Protein AF-A0A9P4JTK0-F1 (afdb_monomer_lite)

InterPro domains:
  IPR039993 NADH dehydrogenase [ubiquinone] 1 beta subcomplex subunit 10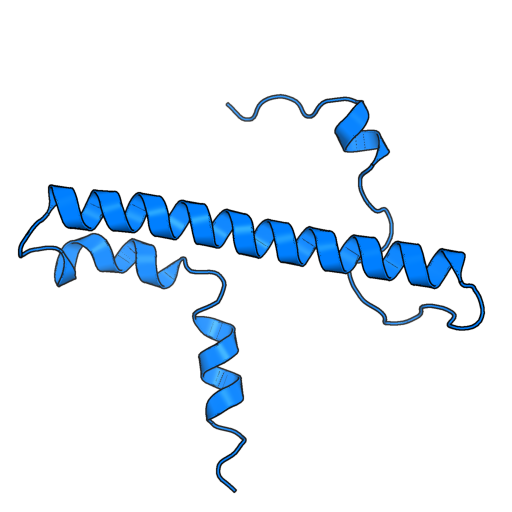 [PTHR13094] (9-74)

pLDDT: mean 75.49, std 15.36, range [37.28, 90.44]

Secondary structure (DSSP, 8-state):
-PPPPPHHHHHTS--S-SS-TT--SS-HHHHHHHHHHHHHHHHHHHHHHHHHHHHHHHHHHHHGGGHHHHSHHHHHT-TTTTTHHHHSSSS--

Organism: NCBI:txid1513339

Structure (mmCIF, N/CA/C/O backbone):
data_AF-A0A9P4JTK0-F1
#
_entry.id   AF-A0A9P4JTK0-F1
#
loop_
_atom_site.group_PDB
_atom_site.id
_atom_site.type_symbol
_atom_site.label_atom_id
_atom_site.label_alt_id
_atom_site.label_comp_id
_atom_site.label_asym_id
_atom_site.label_entity_id
_atom_site.label_seq_id
_atom_site.pdbx_PDB_ins_code
_atom_site.Cartn_x
_atom_site.Cartn_y
_atom_site.Cartn_z
_atom_site.occupancy
_atom_site.B_iso_or_equiv
_atom_site.auth_seq_id
_atom_site.auth_comp_id
_atom_site.auth_asym_id
_atom_site.auth_atom_id
_atom_site.pdbx_PDB_model_num
ATOM 1 N N . MET A 1 1 ? -18.480 1.436 -6.157 1.00 45.78 1 MET A N 1
ATOM 2 C CA . MET A 1 1 ? -18.039 0.911 -7.469 1.00 45.78 1 MET A CA 1
ATOM 3 C C . MET A 1 1 ? -16.555 1.193 -7.620 1.00 45.78 1 MET A C 1
ATOM 5 O O . MET A 1 1 ? -16.162 2.280 -7.204 1.00 45.78 1 MET A O 1
ATOM 9 N N . PRO A 1 2 ? -15.737 0.268 -8.153 1.00 68.31 2 PRO A N 1
ATOM 10 C CA . PRO A 1 2 ? -14.366 0.610 -8.503 1.00 68.31 2 PRO A CA 1
ATOM 11 C C . PRO A 1 2 ? -14.420 1.658 -9.618 1.00 68.31 2 PRO A C 1
ATOM 13 O O . PRO A 1 2 ? -15.106 1.476 -10.623 1.00 68.31 2 PRO A O 1
ATOM 16 N N . THR A 1 3 ? -13.770 2.796 -9.400 1.00 69.88 3 THR A N 1
ATOM 17 C CA . THR A 1 3 ? -13.595 3.818 -10.433 1.00 69.88 3 THR A CA 1
ATOM 18 C C . THR A 1 3 ? -12.816 3.216 -11.605 1.00 69.88 3 THR A C 1
ATOM 20 O O . THR A 1 3 ? -11.848 2.493 -11.348 1.00 69.88 3 THR A O 1
ATOM 23 N N . PRO A 1 4 ? -13.189 3.495 -12.867 1.00 76.88 4 PRO A N 1
ATOM 24 C CA . PRO A 1 4 ? -12.390 3.064 -14.006 1.00 76.88 4 PRO A CA 1
ATOM 25 C C . PRO A 1 4 ? -10.985 3.659 -13.876 1.00 76.88 4 PRO A C 1
ATOM 27 O O . PRO A 1 4 ? -10.822 4.841 -13.566 1.00 76.88 4 PRO A O 1
ATOM 30 N N . TYR A 1 5 ? -9.968 2.819 -14.045 1.00 76.12 5 TYR A N 1
ATOM 31 C CA . TYR A 1 5 ? -8.579 3.253 -13.977 1.00 76.12 5 TYR A CA 1
ATOM 32 C C . TYR A 1 5 ? -8.301 4.271 -15.092 1.00 76.12 5 TYR A C 1
ATOM 34 O O . TYR A 1 5 ? -8.714 4.070 -16.233 1.00 76.12 5 TYR A O 1
ATOM 42 N N . SER A 1 6 ? -7.603 5.362 -14.770 1.00 82.19 6 SER A N 1
ATOM 43 C CA . SER A 1 6 ? -7.233 6.372 -15.763 1.00 82.19 6 SER A CA 1
ATOM 44 C C . SER A 1 6 ? -6.279 5.789 -16.809 1.00 82.19 6 SER A C 1
ATOM 46 O O . SER A 1 6 ? -5.447 4.935 -16.499 1.00 82.19 6 SER A O 1
ATOM 48 N N . GLU A 1 7 ? -6.335 6.288 -18.043 1.00 78.38 7 GLU A N 1
ATOM 49 C CA . GLU A 1 7 ? -5.451 5.852 -19.140 1.00 78.38 7 GLU A CA 1
ATOM 50 C C . GLU A 1 7 ? -3.964 5.968 -18.763 1.00 78.38 7 GLU A C 1
ATOM 52 O O . GLU A 1 7 ? -3.152 5.091 -19.059 1.00 78.38 7 GLU A O 1
ATOM 57 N N . SER A 1 8 ? -3.626 7.007 -17.995 1.00 75.44 8 SER A N 1
ATOM 58 C CA . SER A 1 8 ? -2.290 7.236 -17.441 1.00 75.44 8 SER A CA 1
ATOM 59 C C . SER A 1 8 ? -1.825 6.156 -16.457 1.00 75.44 8 SER A C 1
ATOM 61 O O . SER A 1 8 ? -0.621 5.935 -16.323 1.00 75.44 8 SER A O 1
ATOM 63 N N . PHE A 1 9 ? -2.749 5.486 -15.765 1.00 74.44 9 PHE A N 1
ATOM 64 C CA . PHE A 1 9 ? -2.451 4.390 -14.845 1.00 74.44 9 PHE A CA 1
ATOM 65 C C . PHE A 1 9 ? -2.221 3.082 -15.606 1.00 74.44 9 PHE A C 1
ATOM 67 O O . PHE A 1 9 ? -1.262 2.369 -15.311 1.00 74.44 9 PHE A O 1
ATOM 74 N N . LEU A 1 10 ? -3.036 2.804 -16.633 1.00 77.12 10 LEU A N 1
ATOM 75 C CA . LEU A 1 10 ? -2.843 1.638 -17.502 1.00 77.12 10 LEU A CA 1
ATOM 76 C C . LEU A 1 10 ? -1.505 1.709 -18.239 1.00 77.12 10 LEU A C 1
ATOM 78 O O . LEU A 1 10 ? -0.773 0.723 -18.254 1.00 77.12 10 LEU A O 1
ATOM 82 N N . ALA A 1 11 ? -1.155 2.880 -18.779 1.00 80.25 11 ALA A N 1
ATOM 83 C CA . ALA A 1 11 ? 0.095 3.083 -19.510 1.00 80.25 11 ALA A CA 1
ATOM 84 C C . ALA A 1 11 ? 1.351 2.877 -18.644 1.00 80.25 11 ALA A C 1
ATOM 86 O O . ALA A 1 11 ? 2.417 2.561 -19.163 1.00 80.25 11 ALA A O 1
ATOM 87 N N . LYS A 1 12 ? 1.242 3.060 -17.322 1.00 80.00 12 LYS A N 1
ATOM 88 C CA . LYS A 1 12 ? 2.367 2.935 -16.385 1.00 80.00 12 LYS A CA 1
ATOM 89 C C . LYS A 1 12 ? 2.442 1.579 -15.696 1.00 80.00 12 LYS A C 1
ATOM 91 O O . LYS A 1 12 ? 3.380 1.364 -14.925 1.00 80.00 12 LYS A O 1
ATOM 96 N N . LYS A 1 13 ? 1.488 0.674 -15.925 1.00 79.19 13 LYS A N 1
ATOM 97 C CA . LYS A 1 13 ? 1.498 -0.648 -15.297 1.00 79.19 13 LYS A CA 1
ATOM 98 C C . LYS A 1 13 ? 2.758 -1.414 -15.738 1.00 79.19 13 LYS A C 1
ATOM 100 O O . LYS A 1 13 ? 3.032 -1.467 -16.933 1.00 79.19 13 LYS A O 1
ATOM 105 N N . PRO A 1 14 ? 3.541 -1.981 -14.803 1.00 77.75 14 PRO A N 1
ATOM 106 C CA . PRO A 1 14 ? 4.702 -2.772 -15.180 1.00 77.75 14 PRO A CA 1
ATOM 107 C C . PRO A 1 14 ? 4.233 -4.060 -15.875 1.00 77.75 14 PRO A C 1
ATOM 109 O O . PRO A 1 14 ? 3.344 -4.749 -15.377 1.00 77.75 14 PRO A O 1
ATOM 112 N N . THR A 1 15 ? 4.808 -4.352 -17.043 1.00 74.44 15 THR A N 1
ATOM 113 C CA . THR A 1 15 ? 4.524 -5.570 -17.829 1.00 74.44 15 THR A CA 1
ATOM 114 C C . THR A 1 15 ? 5.321 -6.776 -17.324 1.00 74.44 15 THR A C 1
ATOM 116 O O . THR A 1 15 ? 4.937 -7.918 -17.557 1.00 74.44 15 THR A O 1
ATOM 119 N N . VAL A 1 16 ? 6.428 -6.520 -16.625 1.00 79.44 16 VAL A N 1
ATOM 120 C CA . VAL A 1 16 ? 7.346 -7.533 -16.092 1.00 79.44 16 VAL A CA 1
ATOM 121 C C . VAL A 1 16 ? 6.835 -8.028 -14.730 1.00 79.44 16 VAL A C 1
ATOM 123 O O . VAL A 1 16 ? 6.351 -7.205 -13.943 1.00 79.44 16 VAL A O 1
ATOM 126 N N . PRO A 1 17 ? 6.916 -9.340 -14.428 1.00 78.06 17 PRO A N 1
ATOM 127 C CA . PRO A 1 17 ? 6.592 -9.851 -13.099 1.00 78.06 17 PRO A CA 1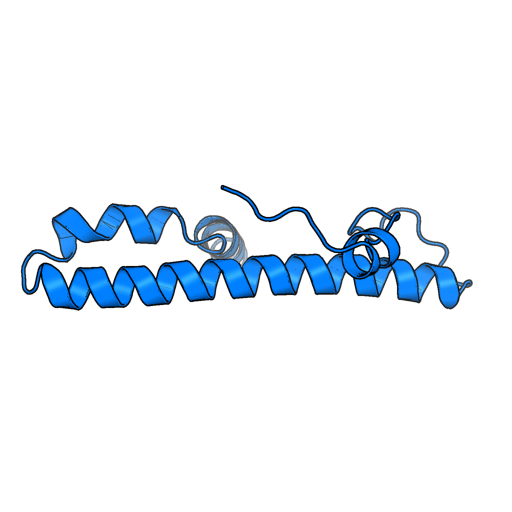
ATOM 128 C C . PRO A 1 17 ? 7.453 -9.182 -12.008 1.00 78.06 17 PRO A C 1
ATOM 130 O O . PRO A 1 17 ? 8.597 -8.810 -12.270 1.00 78.06 17 PRO A O 1
ATOM 133 N N . PRO A 1 18 ? 6.936 -9.026 -10.772 1.00 77.31 18 PRO A N 1
ATOM 134 C CA . PRO A 1 18 ? 7.654 -8.430 -9.643 1.00 77.31 18 PRO A CA 1
ATOM 135 C C . PRO A 1 18 ? 8.651 -9.429 -9.030 1.00 77.31 18 PRO A C 1
ATOM 137 O O . PRO A 1 18 ? 8.608 -9.734 -7.838 1.00 77.31 18 PRO A O 1
ATOM 140 N N . SER A 1 19 ? 9.530 -9.972 -9.861 1.00 79.50 19 SER A N 1
ATOM 141 C CA . SER A 1 19 ? 10.571 -10.922 -9.494 1.00 79.50 19 SER A CA 1
ATOM 142 C C . SER A 1 19 ? 11.847 -10.579 -10.241 1.00 79.50 19 SER A C 1
ATOM 144 O O . SER A 1 19 ? 11.824 -9.975 -11.310 1.00 79.50 19 SER A O 1
ATOM 146 N N . PHE A 1 20 ? 12.969 -10.989 -9.667 1.00 79.50 20 PHE A N 1
ATOM 147 C CA . PHE A 1 20 ? 14.273 -10.827 -10.297 1.00 79.50 20 PHE A CA 1
ATOM 148 C C . PHE A 1 20 ? 14.757 -12.095 -11.012 1.00 79.50 20 PHE A C 1
ATOM 150 O O . PHE A 1 20 ? 15.847 -12.142 -11.572 1.00 79.50 20 PHE A O 1
ATOM 157 N N . GLU A 1 21 ? 13.928 -13.136 -11.000 1.00 80.31 21 GLU A N 1
ATOM 158 C CA . GLU A 1 21 ? 14.188 -14.388 -11.696 1.00 80.31 21 GLU A CA 1
ATOM 159 C C . GLU A 1 21 ? 14.188 -14.161 -13.212 1.00 80.31 21 GLU A C 1
ATOM 161 O O . GLU A 1 21 ? 13.197 -13.698 -13.778 1.00 80.31 21 GLU A O 1
ATOM 166 N N . GLY A 1 22 ? 15.307 -14.489 -13.864 1.00 73.31 22 GLY A N 1
ATOM 167 C CA . GLY A 1 22 ? 15.450 -14.408 -15.32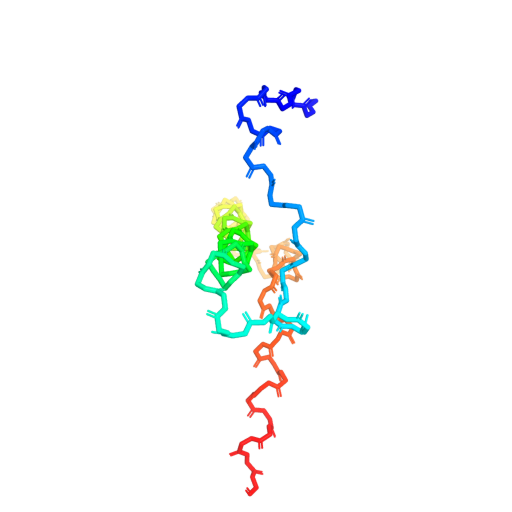0 1.00 73.31 22 GLY A CA 1
ATOM 168 C C . GLY A 1 22 ? 15.717 -13.007 -15.878 1.00 73.31 22 GLY A C 1
ATOM 169 O O . GLY A 1 22 ? 15.590 -12.817 -17.085 1.00 73.31 22 GLY A O 1
ATOM 170 N N . VAL A 1 23 ? 16.077 -12.032 -15.035 1.00 78.56 23 VAL A N 1
ATOM 171 C CA . VAL A 1 23 ? 16.506 -10.705 -15.500 1.00 78.56 23 VAL A CA 1
ATOM 172 C C . VAL A 1 23 ? 17.978 -10.757 -15.907 1.00 78.56 23 VAL A C 1
ATOM 174 O O . VAL A 1 23 ? 18.811 -11.281 -15.170 1.00 78.56 23 VAL A O 1
ATOM 177 N N . ASP A 1 24 ? 18.292 -10.212 -17.080 1.00 78.81 24 ASP A N 1
ATOM 178 C CA . ASP A 1 24 ? 19.671 -9.992 -17.510 1.00 78.81 24 ASP A CA 1
ATOM 179 C C . ASP A 1 24 ? 20.268 -8.817 -16.722 1.00 78.81 24 ASP A C 1
ATOM 181 O O . ASP A 1 24 ? 19.736 -7.704 -16.736 1.00 78.81 24 ASP A O 1
ATOM 185 N N . TYR A 1 25 ? 21.352 -9.082 -15.997 1.00 80.81 25 TYR A N 1
ATOM 186 C CA . TYR A 1 25 ? 22.000 -8.112 -15.119 1.00 80.81 25 TYR A CA 1
ATOM 187 C C . TYR A 1 25 ? 22.902 -7.131 -15.866 1.00 80.81 25 TYR A C 1
ATOM 189 O O . TYR A 1 25 ? 23.255 -6.091 -15.311 1.00 80.81 25 TYR A O 1
ATOM 197 N N . ASP A 1 26 ? 23.258 -7.436 -17.111 1.00 84.25 26 ASP A N 1
ATOM 198 C CA . ASP A 1 26 ? 24.088 -6.558 -17.928 1.00 84.25 26 ASP A CA 1
ATOM 199 C C . ASP A 1 26 ? 23.238 -5.482 -18.641 1.00 84.25 26 ASP A C 1
ATOM 201 O O . ASP A 1 26 ? 23.749 -4.415 -19.002 1.00 84.25 26 ASP A O 1
ATOM 205 N N . ASP A 1 27 ? 21.917 -5.688 -18.764 1.00 85.62 27 ASP A N 1
ATOM 206 C CA . ASP A 1 27 ? 20.971 -4.681 -19.260 1.00 85.62 27 ASP A CA 1
ATOM 207 C C . ASP A 1 27 ? 20.372 -3.831 -18.123 1.00 85.62 27 ASP A C 1
ATOM 209 O O . ASP A 1 27 ? 19.394 -4.179 -17.453 1.00 85.62 27 ASP A O 1
ATOM 213 N N . ASN A 1 28 ? 20.925 -2.628 -17.962 1.00 84.94 28 ASN A N 1
ATOM 214 C CA . ASN A 1 28 ? 20.468 -1.636 -16.988 1.00 84.94 28 ASN A CA 1
ATOM 215 C C . ASN A 1 28 ? 18.977 -1.273 -17.125 1.00 84.94 28 ASN A C 1
ATOM 217 O O . ASN A 1 28 ? 18.340 -0.931 -16.125 1.00 84.94 28 ASN A O 1
ATOM 221 N N . ASN A 1 29 ? 18.401 -1.335 -18.330 1.00 85.81 29 ASN A N 1
ATOM 222 C CA . ASN A 1 29 ? 16.994 -0.991 -18.535 1.00 85.81 29 ASN A CA 1
ATOM 223 C C . ASN A 1 29 ? 16.069 -2.099 -18.020 1.00 85.81 29 ASN A C 1
ATOM 225 O O . ASN A 1 29 ? 15.095 -1.811 -17.317 1.00 85.81 29 ASN A O 1
ATOM 229 N N . ALA A 1 30 ? 16.396 -3.360 -18.318 1.00 80.81 30 ALA A N 1
ATOM 230 C CA . ALA A 1 30 ? 15.665 -4.524 -17.822 1.00 80.81 30 ALA A CA 1
ATOM 231 C C . ALA A 1 30 ? 15.727 -4.618 -16.289 1.00 80.81 30 ALA A C 1
ATOM 233 O O . ALA A 1 30 ? 14.696 -4.793 -15.631 1.00 80.81 30 ALA A O 1
ATOM 234 N N . LEU A 1 31 ? 16.911 -4.385 -15.711 1.00 84.88 31 LEU A N 1
ATOM 235 C CA . LEU A 1 31 ? 17.111 -4.298 -14.264 1.00 84.88 31 LEU A CA 1
ATOM 236 C C . LEU A 1 31 ? 16.205 -3.249 -13.607 1.00 84.88 31 LEU A C 1
ATOM 238 O O . LEU A 1 31 ? 15.557 -3.516 -12.589 1.00 84.88 31 LEU A O 1
ATOM 242 N N . LYS A 1 32 ? 16.141 -2.044 -14.184 1.00 85.81 32 LYS A N 1
ATOM 243 C CA . LYS A 1 32 ? 15.328 -0.948 -13.641 1.00 85.81 32 LYS A CA 1
ATOM 244 C C . LYS A 1 32 ? 13.835 -1.227 -13.737 1.00 85.81 32 LYS A C 1
ATOM 246 O O . LYS A 1 32 ? 13.112 -0.956 -12.780 1.00 85.81 32 LYS A O 1
ATOM 251 N N . ALA A 1 33 ? 13.382 -1.833 -14.830 1.00 84.31 33 ALA A N 1
ATOM 252 C CA . ALA A 1 33 ? 11.987 -2.229 -14.982 1.00 84.31 33 ALA A CA 1
ATOM 253 C C . ALA A 1 33 ? 11.555 -3.265 -13.924 1.00 84.31 33 ALA A C 1
ATOM 255 O O . ALA A 1 33 ? 10.478 -3.127 -13.336 1.00 84.31 33 ALA A O 1
ATOM 256 N N . ALA A 1 34 ? 12.400 -4.261 -13.635 1.00 85.25 34 ALA A N 1
ATOM 257 C CA . ALA A 1 34 ? 12.136 -5.256 -12.593 1.00 85.25 34 ALA A CA 1
ATOM 258 C C . ALA A 1 34 ? 12.121 -4.631 -11.184 1.00 85.25 34 ALA A C 1
ATOM 260 O O . ALA A 1 34 ? 11.220 -4.900 -10.386 1.00 85.25 34 ALA A O 1
ATOM 261 N N . GLN A 1 35 ? 13.068 -3.731 -10.893 1.00 87.12 35 GLN A N 1
ATOM 262 C CA . GLN A 1 35 ? 13.110 -2.981 -9.634 1.00 87.12 35 GLN A CA 1
ATOM 263 C C . GLN A 1 35 ? 11.833 -2.150 -9.420 1.00 87.12 35 GLN A C 1
ATOM 265 O O . GLN A 1 35 ? 11.233 -2.208 -8.345 1.00 87.12 35 GLN A O 1
ATOM 270 N N . ASP A 1 36 ? 11.382 -1.423 -10.441 1.00 88.50 36 ASP A N 1
ATOM 271 C CA . ASP A 1 36 ? 10.167 -0.610 -10.366 1.00 88.50 36 ASP A CA 1
ATOM 272 C C . ASP A 1 36 ? 8.907 -1.458 -10.146 1.00 88.50 36 ASP A C 1
ATOM 274 O O . ASP A 1 36 ? 8.006 -1.047 -9.407 1.00 88.50 36 ASP A O 1
ATOM 278 N N . ALA A 1 37 ? 8.833 -2.649 -10.750 1.00 87.12 37 ALA A N 1
ATOM 279 C CA . ALA A 1 37 ? 7.732 -3.583 -10.532 1.00 87.12 37 ALA A CA 1
ATOM 280 C C . ALA A 1 37 ? 7.673 -4.056 -9.069 1.00 87.12 37 ALA A C 1
ATOM 282 O O . ALA A 1 37 ? 6.615 -3.992 -8.439 1.00 87.12 37 ALA A O 1
ATOM 283 N N . ILE A 1 38 ? 8.817 -4.446 -8.498 1.00 88.62 38 ILE A N 1
ATOM 284 C CA . ILE A 1 38 ? 8.923 -4.893 -7.101 1.00 88.62 38 ILE A CA 1
ATOM 285 C C . ILE A 1 38 ? 8.551 -3.768 -6.132 1.00 88.62 38 ILE A C 1
ATOM 287 O O . ILE A 1 38 ? 7.747 -3.966 -5.218 1.00 88.62 38 ILE A O 1
ATOM 291 N N . ILE A 1 39 ? 9.114 -2.574 -6.332 1.00 89.19 39 ILE A N 1
ATOM 292 C CA . ILE A 1 39 ? 8.880 -1.427 -5.451 1.00 89.19 39 ILE A CA 1
ATOM 293 C C . ILE A 1 39 ? 7.392 -1.064 -5.438 1.00 89.19 39 ILE A C 1
ATOM 295 O O . ILE A 1 39 ? 6.827 -0.832 -4.369 1.00 89.19 39 ILE A 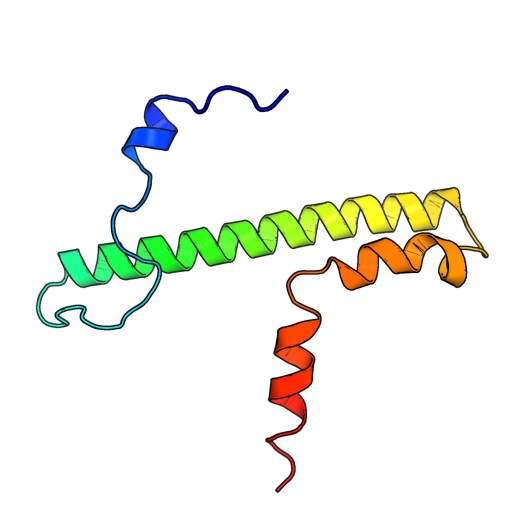O 1
ATOM 299 N N . ARG A 1 40 ? 6.715 -1.066 -6.592 1.00 88.38 40 ARG A N 1
ATOM 300 C CA . ARG A 1 40 ? 5.272 -0.776 -6.659 1.00 88.38 40 ARG A CA 1
ATOM 301 C C . ARG A 1 40 ? 4.440 -1.767 -5.851 1.00 88.38 40 ARG A C 1
ATOM 303 O O . ARG A 1 40 ? 3.574 -1.332 -5.097 1.00 88.38 40 ARG A O 1
ATOM 310 N N . GLU A 1 41 ? 4.731 -3.061 -5.938 1.00 87.12 41 GLU A N 1
ATOM 311 C CA . GLU A 1 41 ? 4.036 -4.081 -5.140 1.00 87.12 41 GLU A CA 1
ATOM 312 C C . GLU A 1 41 ? 4.277 -3.907 -3.635 1.00 87.12 41 GLU A C 1
ATOM 314 O O . GLU A 1 41 ? 3.364 -4.058 -2.818 1.00 87.12 41 GLU A O 1
ATOM 319 N N . GLN A 1 42 ? 5.492 -3.522 -3.241 1.00 87.62 42 GLN A N 1
ATOM 320 C CA . GLN A 1 42 ? 5.792 -3.189 -1.847 1.00 87.62 42 GLN A CA 1
ATOM 321 C C . GLN A 1 42 ? 4.983 -1.972 -1.376 1.00 87.62 42 GLN A C 1
ATOM 323 O O . GLN A 1 42 ? 4.376 -2.019 -0.304 1.00 87.62 42 GLN A O 1
ATOM 328 N N . TRP A 1 43 ? 4.895 -0.912 -2.185 1.00 90.44 43 TRP A N 1
ATOM 329 C CA . TRP A 1 43 ? 4.070 0.258 -1.870 1.00 90.44 43 TRP A CA 1
ATOM 330 C C . TRP A 1 43 ? 2.587 -0.087 -1.747 1.00 90.44 43 TRP A C 1
ATOM 332 O O . TRP A 1 43 ? 1.940 0.393 -0.816 1.00 90.44 43 TRP A O 1
ATOM 342 N N . VAL A 1 44 ? 2.051 -0.949 -2.616 1.00 88.56 44 VAL A N 1
ATOM 343 C CA . VAL A 1 44 ? 0.663 -1.432 -2.511 1.00 88.56 44 VAL A CA 1
ATOM 344 C C . VAL A 1 44 ? 0.444 -2.124 -1.166 1.00 88.56 44 VAL A C 1
ATOM 346 O O . VAL A 1 44 ? -0.482 -1.762 -0.440 1.00 88.56 44 VAL A O 1
ATOM 349 N N . LYS A 1 45 ? 1.336 -3.039 -0.765 1.00 85.50 45 LYS A N 1
ATOM 350 C CA . LYS A 1 45 ? 1.259 -3.717 0.543 1.00 85.50 45 LYS A CA 1
ATOM 351 C C . LYS A 1 45 ? 1.312 -2.729 1.713 1.00 85.50 45 LYS A C 1
ATOM 353 O O . LYS A 1 45 ? 0.543 -2.863 2.667 1.00 85.50 45 LYS A O 1
ATOM 358 N N . VAL A 1 46 ? 2.176 -1.714 1.640 1.00 88.25 46 VAL A N 1
ATOM 359 C CA . VAL A 1 46 ? 2.284 -0.664 2.669 1.00 88.25 46 VAL A CA 1
ATOM 360 C C . VAL A 1 46 ? 1.011 0.185 2.739 1.00 88.25 46 VAL A C 1
ATOM 362 O O . VAL A 1 46 ? 0.534 0.472 3.841 1.00 88.25 46 VAL A O 1
ATOM 365 N N . MET A 1 47 ? 0.429 0.553 1.595 1.00 89.75 47 MET A N 1
ATOM 366 C CA . MET A 1 47 ? -0.822 1.314 1.538 1.00 89.75 47 MET A CA 1
ATOM 367 C C . MET A 1 47 ? -2.007 0.503 2.065 1.00 89.75 47 MET A C 1
ATOM 369 O O . MET A 1 47 ? -2.791 1.019 2.861 1.00 89.75 47 MET A O 1
ATOM 373 N N . MET A 1 48 ? -2.095 -0.784 1.725 1.00 87.00 48 MET A N 1
ATOM 374 C CA . MET A 1 48 ? -3.105 -1.683 2.289 1.00 87.00 48 MET A CA 1
ATOM 375 C C . MET A 1 48 ? -2.964 -1.798 3.810 1.00 87.00 48 MET A C 1
ATOM 377 O O . MET A 1 48 ? -3.943 -1.643 4.537 1.00 87.00 48 MET A O 1
ATOM 381 N N . ALA A 1 49 ? -1.741 -1.975 4.319 1.00 87.81 49 ALA A N 1
ATOM 382 C CA . ALA A 1 49 ? -1.495 -2.019 5.759 1.00 87.81 49 ALA A CA 1
ATOM 383 C C . ALA A 1 49 ? -1.855 -0.697 6.459 1.00 87.81 49 ALA A C 1
ATOM 385 O O . ALA A 1 49 ? -2.321 -0.706 7.599 1.00 87.81 49 ALA A O 1
ATOM 386 N N . ARG A 1 50 ? -1.654 0.449 5.795 1.00 89.31 50 ARG A N 1
ATOM 387 C CA . ARG A 1 50 ? -2.072 1.755 6.317 1.00 89.31 50 ARG A CA 1
ATOM 388 C C . ARG A 1 50 ? -3.595 1.837 6.459 1.00 89.31 50 ARG A C 1
ATOM 390 O O . ARG A 1 50 ? -4.052 2.225 7.529 1.00 89.31 50 ARG A O 1
ATOM 397 N N . LEU A 1 51 ? -4.354 1.424 5.445 1.00 90.38 51 LEU A N 1
ATOM 398 C CA . LEU A 1 51 ? -5.822 1.415 5.496 1.00 90.38 51 LEU A CA 1
ATOM 399 C C . LEU A 1 51 ? -6.349 0.522 6.626 1.00 90.38 51 LEU A C 1
ATOM 401 O O . LEU A 1 51 ? -7.194 0.950 7.410 1.00 90.38 51 LEU A O 1
ATOM 405 N N . VAL A 1 52 ? -5.796 -0.686 6.766 1.00 88.31 52 VAL A N 1
ATOM 406 C CA . VAL A 1 52 ? -6.172 -1.605 7.852 1.00 88.31 52 VAL A CA 1
ATOM 407 C C . VAL A 1 52 ? -5.868 -0.993 9.223 1.00 88.31 52 VAL A C 1
ATOM 409 O O . VAL A 1 52 ? -6.686 -1.093 10.135 1.00 88.31 52 VAL A O 1
ATOM 412 N N . ARG A 1 53 ? -4.729 -0.303 9.384 1.00 87.19 53 ARG A N 1
ATOM 413 C CA . ARG A 1 53 ? -4.405 0.414 10.631 1.00 87.19 53 ARG A CA 1
ATOM 414 C C . ARG A 1 53 ? -5.392 1.540 10.939 1.00 87.19 53 ARG A C 1
ATOM 416 O O . ARG A 1 53 ? -5.788 1.681 12.095 1.00 87.19 53 ARG A O 1
ATOM 423 N N . GLU A 1 54 ? -5.793 2.323 9.941 1.00 89.69 54 GLU A N 1
ATOM 424 C CA . GLU A 1 54 ? -6.775 3.402 10.113 1.00 89.69 54 GLU A CA 1
ATOM 425 C C . GLU A 1 54 ? -8.150 2.848 10.528 1.00 89.69 54 GLU A C 1
ATOM 427 O O . GLU A 1 54 ? -8.745 3.330 11.494 1.00 89.69 54 GLU A O 1
ATOM 432 N N . GLU A 1 55 ? -8.627 1.782 9.879 1.00 88.38 55 GLU A N 1
ATOM 433 C CA . GLU A 1 55 ? -9.871 1.099 10.266 1.00 88.38 55 GLU A CA 1
ATOM 434 C C . GLU A 1 55 ? -9.784 0.448 11.653 1.00 88.38 55 GLU A C 1
ATOM 436 O O . GLU A 1 55 ? -10.735 0.508 12.439 1.00 88.38 55 GLU A O 1
ATOM 441 N N . MET A 1 56 ? -8.627 -0.111 12.015 1.00 86.44 56 MET A N 1
ATOM 442 C CA . MET A 1 56 ? -8.402 -0.663 13.350 1.00 86.44 56 MET A CA 1
ATOM 443 C C . MET A 1 56 ? -8.462 0.428 14.428 1.00 86.44 56 MET A C 1
ATOM 445 O O . MET A 1 56 ? -9.091 0.220 15.466 1.00 86.44 56 MET A O 1
ATOM 449 N N . GLY A 1 57 ? -7.900 1.613 14.164 1.00 88.06 57 GLY A N 1
ATOM 450 C CA . GLY A 1 57 ? -8.026 2.780 15.043 1.00 88.06 57 GLY A CA 1
ATOM 451 C C . GLY A 1 57 ? -9.485 3.204 15.252 1.00 88.06 57 GLY A C 1
ATOM 452 O O . GLY A 1 57 ? -9.905 3.450 16.383 1.00 88.06 57 GLY A O 1
ATOM 453 N N . LYS A 1 58 ? -10.301 3.193 14.188 1.00 88.94 58 LYS A N 1
ATOM 454 C CA . LYS A 1 58 ? -11.752 3.446 14.289 1.00 88.94 58 LYS A CA 1
ATOM 455 C C . LYS A 1 58 ? -12.481 2.359 15.079 1.00 88.94 58 LYS A C 1
ATOM 457 O O . LYS A 1 58 ? -13.449 2.655 15.775 1.00 88.94 58 LYS A O 1
ATOM 462 N N . CYS A 1 59 ? -12.064 1.099 14.966 1.00 87.75 59 CYS A N 1
ATOM 463 C CA . CYS A 1 59 ? -12.640 0.008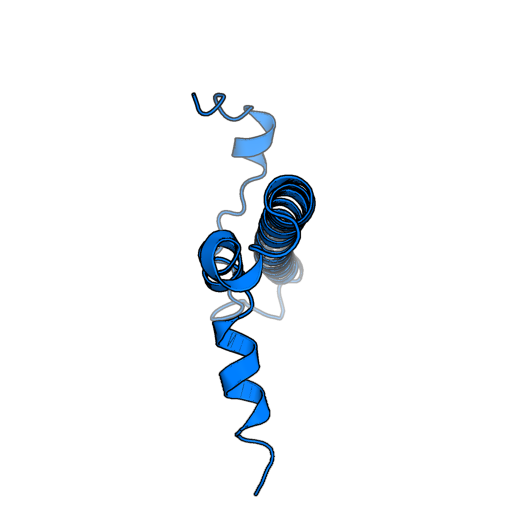 15.751 1.00 87.75 59 CYS A CA 1
ATOM 464 C C . CYS A 1 59 ? -12.338 0.175 17.247 1.00 87.75 59 CYS A C 1
ATOM 466 O O . CYS A 1 59 ? -13.250 0.082 18.065 1.00 87.75 59 CYS A O 1
ATOM 468 N N . TYR A 1 60 ? -11.095 0.526 17.595 1.00 86.81 60 TYR A N 1
ATOM 469 C CA . TYR A 1 60 ? -10.701 0.843 18.972 1.00 86.81 60 TYR A CA 1
ATOM 470 C C . TYR A 1 60 ? -11.495 2.005 19.558 1.00 86.81 60 TYR A C 1
ATOM 472 O O . TYR A 1 60 ? -11.946 1.919 20.697 1.00 86.81 60 TYR A O 1
ATOM 480 N N . HIS A 1 61 ? -11.728 3.056 18.770 1.00 87.44 61 HIS A N 1
ATOM 481 C CA . HIS A 1 61 ? -12.519 4.190 19.233 1.00 87.44 61 HIS A CA 1
ATOM 482 C C . HIS A 1 61 ? -14.006 3.845 19.433 1.00 87.44 61 HIS A C 1
ATOM 484 O O . HIS A 1 61 ? -14.621 4.341 20.370 1.00 87.44 61 HIS A O 1
ATOM 490 N N . ARG A 1 62 ? -14.588 2.984 18.585 1.00 87.44 62 ARG A N 1
ATOM 491 C CA . ARG A 1 62 ? -16.013 2.607 18.663 1.00 87.44 62 ARG A CA 1
ATOM 492 C C . ARG A 1 62 ? -16.328 1.593 19.762 1.00 87.44 62 ARG A C 1
ATOM 494 O O . ARG A 1 62 ? -17.348 1.730 20.425 1.00 87.44 62 ARG A O 1
ATOM 501 N N . GLU A 1 63 ? -15.498 0.566 19.925 1.00 85.00 63 GLU A N 1
ATOM 502 C CA . GLU A 1 63 ? -15.801 -0.571 20.811 1.00 85.00 63 GLU A CA 1
ATOM 503 C C . GLU A 1 63 ? -15.252 -0.397 22.237 1.00 85.00 63 GLU A C 1
ATOM 505 O O . GLU A 1 63 ? -15.667 -1.118 23.148 1.00 85.00 63 GLU A O 1
ATOM 510 N N . GLY A 1 64 ? -14.335 0.555 22.457 1.00 83.56 64 GLY A N 1
ATOM 511 C CA . GLY A 1 64 ? -13.758 0.826 23.774 1.00 83.56 64 GLY A CA 1
ATOM 512 C C . GLY A 1 64 ? -13.140 -0.432 24.386 1.00 83.56 64 GLY A C 1
ATOM 513 O O . GLY A 1 64 ? -12.342 -1.111 23.747 1.00 83.56 64 GLY A O 1
ATOM 514 N N . VAL A 1 65 ? -13.546 -0.789 25.606 1.00 81.94 65 VAL A N 1
ATOM 515 C CA . VAL A 1 65 ? -13.080 -1.996 26.319 1.00 81.94 65 VAL A CA 1
ATOM 516 C C . VAL A 1 65 ? -13.355 -3.321 25.585 1.00 81.94 65 VAL A C 1
ATOM 518 O O . VAL A 1 65 ? -12.659 -4.299 25.840 1.00 81.94 65 VAL A O 1
ATOM 521 N N . ASN A 1 66 ? -14.284 -3.365 24.619 1.00 83.06 66 ASN A N 1
ATOM 522 C CA . ASN A 1 66 ? -14.607 -4.577 23.846 1.00 83.06 66 ASN A CA 1
ATOM 523 C C . ASN A 1 66 ? -13.724 -4.779 22.601 1.00 83.06 66 ASN A C 1
ATOM 525 O O . ASN A 1 66 ? -13.998 -5.635 21.751 1.00 83.06 66 ASN A O 1
ATOM 529 N N . HIS A 1 67 ? -12.647 -4.004 22.459 1.00 77.56 67 HIS A N 1
ATOM 530 C CA . HIS A 1 67 ? -11.803 -4.053 21.269 1.00 77.56 67 HIS A CA 1
ATOM 531 C C . HIS A 1 67 ? -11.076 -5.393 21.046 1.00 77.56 67 HIS A C 1
ATOM 533 O O . HIS A 1 67 ? -10.571 -5.648 19.949 1.00 77.56 67 HIS A O 1
ATOM 539 N N . LEU A 1 68 ? -10.960 -6.240 22.071 1.00 75.75 68 LEU A N 1
ATOM 540 C CA . LEU A 1 68 ? -10.275 -7.532 21.980 1.00 75.75 68 LEU A CA 1
ATOM 541 C C . LEU A 1 68 ? -11.096 -8.564 21.194 1.00 75.75 68 LEU A C 1
ATOM 543 O O . LEU A 1 68 ? -10.546 -9.240 20.330 1.00 75.75 68 LEU A O 1
ATOM 547 N N . GLU A 1 69 ? -12.407 -8.624 21.422 1.00 78.00 69 GLU A N 1
ATOM 548 C CA . GLU A 1 69 ? -13.294 -9.609 20.789 1.00 78.00 69 GLU A CA 1
ATOM 549 C C . GLU A 1 69 ? -13.753 -9.165 19.396 1.00 78.00 69 GLU A C 1
ATOM 551 O O . GLU A 1 69 ? -13.859 -9.970 18.469 1.00 78.00 69 GLU A O 1
ATOM 556 N N . LYS A 1 70 ? -13.995 -7.861 19.218 1.00 76.69 70 LYS A N 1
ATOM 557 C CA . LYS A 1 70 ? -14.605 -7.337 17.989 1.00 76.69 70 LYS A CA 1
ATOM 558 C C . LYS A 1 70 ? -13.606 -6.824 16.955 1.00 76.69 70 LYS A C 1
ATOM 560 O O . LYS A 1 70 ? -13.849 -6.981 15.759 1.00 76.69 70 LYS A O 1
ATOM 565 N N . CYS A 1 71 ? -12.461 -6.278 17.375 1.00 82.06 71 CYS A N 1
ATOM 566 C CA . CYS A 1 71 ? -11.456 -5.732 16.448 1.00 82.06 71 CYS A CA 1
ATOM 567 C C . CYS A 1 71 ? -10.395 -6.754 16.003 1.00 82.06 71 CYS A C 1
ATOM 569 O O . CYS A 1 71 ? -9.501 -6.408 15.231 1.00 82.06 71 CYS A O 1
ATOM 571 N N . GLY A 1 72 ? -10.465 -8.013 16.459 1.00 75.81 72 GLY A N 1
ATOM 572 C CA . GLY A 1 72 ? -9.518 -9.073 16.079 1.00 75.81 72 GLY A CA 1
ATOM 573 C C . GLY A 1 72 ? -9.531 -9.413 14.584 1.00 75.81 72 GLY A C 1
ATOM 574 O O . GLY A 1 72 ? -8.485 -9.726 14.019 1.00 75.81 72 GLY A O 1
ATOM 575 N N . LYS A 1 73 ? -10.684 -9.258 13.918 1.00 78.31 73 LYS A N 1
ATOM 576 C CA . LYS A 1 73 ? -10.850 -9.537 12.479 1.00 78.31 73 LYS A CA 1
ATOM 577 C C . LYS A 1 73 ? -9.890 -8.716 11.610 1.00 78.31 73 LYS A C 1
ATOM 579 O O . LYS A 1 73 ? -9.242 -9.265 10.730 1.00 78.31 73 LYS A O 1
ATOM 584 N N . LEU A 1 74 ? -9.704 -7.438 11.944 1.00 73.44 74 LEU A N 1
ATOM 585 C CA . LEU A 1 74 ? -8.813 -6.530 11.213 1.00 73.44 74 LEU A CA 1
ATOM 586 C C . LEU A 1 74 ? -7.321 -6.855 11.414 1.00 73.44 74 LEU A C 1
ATOM 588 O O . LEU A 1 74 ? -6.498 -6.491 10.581 1.00 73.44 74 LEU A O 1
ATOM 592 N N . ARG A 1 75 ? -6.941 -7.561 12.492 1.00 68.94 75 ARG A N 1
ATOM 593 C CA . ARG A 1 75 ? -5.536 -7.950 12.728 1.00 68.94 75 ARG A CA 1
ATOM 594 C C . ARG A 1 75 ? -5.090 -9.104 11.833 1.00 68.94 75 ARG A C 1
ATOM 596 O O . ARG A 1 75 ? -3.931 -9.131 11.431 1.00 68.94 75 ARG A O 1
ATOM 603 N N . GLY A 1 76 ? -5.996 -10.030 11.511 1.00 68.38 76 GLY A N 1
ATOM 604 C CA . GLY A 1 76 ? -5.715 -11.161 10.617 1.00 68.38 76 GLY A CA 1
ATOM 605 C C . GLY A 1 76 ? -5.579 -10.765 9.143 1.00 68.38 76 GLY A C 1
ATOM 606 O O . GLY A 1 76 ? -4.979 -11.501 8.366 1.00 68.38 76 GLY A O 1
ATOM 607 N N . GLU A 1 77 ? -6.091 -9.592 8.771 1.00 68.69 77 GLU A N 1
ATOM 608 C CA . GLU A 1 77 ? -6.010 -9.037 7.414 1.00 68.69 77 GLU A CA 1
ATOM 609 C C . GLU A 1 77 ? -4.722 -8.244 7.164 1.00 68.69 77 GLU A C 1
ATOM 611 O O . GLU A 1 77 ? -4.469 -7.810 6.039 1.00 68.69 77 GLU A O 1
ATOM 616 N N . LEU A 1 78 ? -3.877 -8.050 8.186 1.00 62.06 78 LEU A N 1
ATOM 617 C CA . LEU A 1 78 ? -2.601 -7.376 7.990 1.00 62.06 78 LEU A CA 1
ATOM 618 C C . LEU A 1 78 ? -1.718 -8.226 7.064 1.00 62.06 78 LEU A C 1
ATOM 620 O O . LEU A 1 78 ? -1.324 -9.331 7.457 1.00 62.06 78 LEU A O 1
ATOM 624 N N . PRO A 1 79 ? -1.318 -7.700 5.890 1.00 58.66 79 PRO A N 1
ATOM 625 C CA . PRO A 1 79 ? -0.561 -8.447 4.880 1.00 58.66 79 PRO A CA 1
ATOM 626 C C . PRO A 1 79 ? 0.846 -8.858 5.349 1.00 58.66 79 PRO A C 1
ATOM 628 O O . PRO A 1 79 ? 1.550 -9.574 4.647 1.00 58.66 79 PRO A O 1
ATOM 631 N N . PHE A 1 80 ? 1.254 -8.415 6.541 1.00 53.72 80 PHE A N 1
ATOM 632 C CA . PHE A 1 80 ? 2.548 -8.682 7.164 1.00 53.72 80 PHE A CA 1
ATOM 633 C C . PHE A 1 80 ? 2.508 -9.723 8.294 1.00 53.72 80 PHE A C 1
ATOM 635 O O . PHE A 1 80 ? 3.556 -10.163 8.759 1.00 53.72 80 PHE A O 1
ATOM 642 N N . SER A 1 81 ? 1.316 -10.128 8.741 1.00 48.81 81 SER A N 1
ATOM 643 C CA . SER A 1 81 ? 1.149 -10.996 9.917 1.00 48.81 81 SER A CA 1
ATOM 644 C C . SER A 1 81 ? 1.680 -12.426 9.717 1.00 48.81 81 SER A C 1
ATOM 646 O O . SER A 1 81 ? 2.073 -13.072 10.689 1.00 48.81 81 SER A O 1
ATOM 648 N N . ARG A 1 82 ? 1.750 -12.912 8.468 1.00 49.88 82 ARG A N 1
ATOM 649 C CA . ARG A 1 82 ? 2.226 -14.273 8.148 1.00 49.88 82 ARG A CA 1
ATOM 650 C C . ARG A 1 82 ? 3.699 -14.394 7.762 1.00 49.88 82 ARG A C 1
ATOM 652 O O . ARG A 1 82 ? 4.232 -15.480 7.910 1.00 49.88 82 ARG A O 1
ATOM 659 N N . GLN A 1 83 ? 4.358 -13.337 7.280 1.00 45.66 83 GLN A N 1
ATOM 660 C CA . GLN A 1 83 ? 5.758 -13.459 6.839 1.00 45.66 83 GLN A CA 1
ATOM 661 C C . GLN A 1 83 ? 6.736 -13.329 8.018 1.00 45.66 83 GLN A C 1
ATOM 663 O O . GLN A 1 83 ? 7.629 -14.150 8.177 1.00 45.66 83 GLN A O 1
ATOM 668 N N . PHE A 1 84 ? 6.507 -12.372 8.924 1.00 38.44 84 PHE A N 1
ATOM 669 C CA . PHE A 1 84 ? 7.388 -12.160 10.084 1.00 38.44 84 PHE A CA 1
ATOM 670 C C . PHE A 1 84 ? 7.295 -13.250 11.162 1.00 38.44 84 PHE A C 1
ATOM 672 O O . PHE A 1 84 ? 8.180 -13.345 12.008 1.00 38.44 84 PHE A O 1
ATOM 679 N N . SER A 1 85 ? 6.238 -14.068 11.158 1.00 38.31 85 SER A N 1
ATOM 680 C CA . SER A 1 85 ? 6.138 -15.216 12.066 1.00 38.31 85 SER A CA 1
ATOM 681 C C . SER A 1 85 ? 7.019 -16.392 11.634 1.00 38.31 85 SER A C 1
ATOM 683 O O . SER A 1 85 ? 7.350 -17.215 12.480 1.00 38.31 85 SER A O 1
ATOM 685 N N . CYS A 1 86 ? 7.443 -16.460 10.366 1.00 42.84 86 CYS A N 1
ATOM 686 C CA . CYS A 1 86 ? 8.310 -17.534 9.874 1.00 42.84 86 CYS A CA 1
ATOM 687 C C . CYS A 1 86 ? 9.802 -17.169 9.881 1.00 42.84 86 CYS A C 1
ATOM 689 O O . CYS A 1 86 ? 10.614 -18.063 10.088 1.00 42.84 86 CYS A O 1
ATOM 691 N N . ASP A 1 87 ? 10.168 -15.890 9.748 1.00 38.31 87 ASP A N 1
ATOM 692 C CA . ASP A 1 87 ? 11.583 -15.471 9.726 1.00 38.31 87 ASP A CA 1
ATOM 693 C C . ASP A 1 87 ? 12.222 -15.318 11.127 1.00 38.31 87 ASP A C 1
ATOM 695 O O . ASP A 1 87 ? 13.439 -15.261 11.242 1.00 38.31 87 ASP A O 1
ATOM 699 N N . CYS A 1 88 ? 11.445 -15.305 12.221 1.00 39.31 88 CYS A N 1
ATOM 700 C CA . CYS A 1 88 ? 11.997 -15.189 13.587 1.00 39.31 88 CYS A CA 1
ATOM 701 C C . CYS A 1 88 ? 12.225 -16.548 14.288 1.00 39.31 88 CYS A C 1
ATOM 703 O O . CYS A 1 88 ? 12.846 -16.604 15.347 1.00 39.31 88 CYS A O 1
ATOM 705 N N . SER A 1 89 ? 11.729 -17.656 13.721 1.00 38.62 89 SER A N 1
ATOM 706 C CA . SER A 1 89 ? 11.9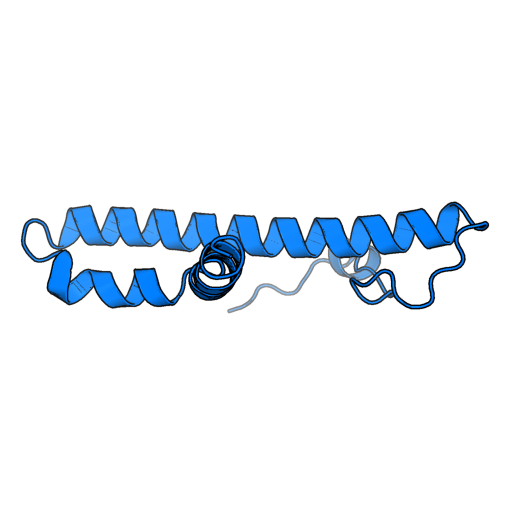23 -19.004 14.290 1.00 38.62 89 SER A CA 1
ATOM 707 C C . SER A 1 89 ? 13.121 -19.760 13.711 1.00 38.62 89 SER A C 1
ATOM 709 O O . SER A 1 89 ? 13.504 -20.777 14.279 1.00 38.62 89 SER A O 1
ATOM 711 N N . SER A 1 90 ? 13.733 -19.286 12.621 1.00 47.25 90 SER A N 1
ATOM 712 C CA . SER A 1 90 ? 14.893 -19.936 11.988 1.00 47.25 90 SER A CA 1
ATOM 713 C C . SER A 1 90 ? 16.255 -19.386 12.425 1.00 47.25 90 SER A C 1
ATOM 715 O O . SER A 1 90 ? 17.271 -19.937 12.023 1.00 47.25 90 SER A O 1
ATOM 717 N N . GLU A 1 91 ? 16.299 -18.347 13.265 1.00 46.69 91 GLU A N 1
ATOM 718 C CA . GLU A 1 91 ? 17.545 -17.721 13.753 1.00 46.69 91 GLU A CA 1
ATOM 719 C C . GLU A 1 91 ? 17.904 -18.129 15.200 1.00 46.69 91 GLU A C 1
ATOM 721 O O . GLU A 1 91 ? 18.681 -17.471 15.888 1.00 46.69 91 GLU A O 1
ATOM 726 N N . GLN A 1 92 ? 17.329 -19.238 15.675 1.00 46.66 92 GLN A N 1
ATOM 727 C CA . GLN A 1 92 ? 17.674 -19.904 16.935 1.00 46.66 92 GLN A CA 1
ATOM 728 C C . GLN A 1 92 ? 18.177 -21.323 16.649 1.00 46.66 92 GLN A C 1
ATOM 730 O O . GLN A 1 92 ? 17.523 -22.301 17.004 1.00 46.66 92 GLN A O 1
ATOM 735 N N . HIS A 1 93 ? 19.325 -21.437 15.975 1.00 37.28 93 HIS A N 1
ATOM 736 C CA . HIS A 1 93 ? 20.169 -22.631 16.043 1.00 37.28 93 HIS A CA 1
ATOM 737 C C . HIS A 1 93 ? 21.617 -22.355 15.644 1.00 37.28 93 HIS A C 1
ATOM 739 O O . HIS A 1 93 ? 21.828 -21.583 14.684 1.00 37.28 93 HIS A O 1
#

Foldseek 3Di:
DPDPDDPVRVVPQQPDALDPPPFDPVDPVSVVSNVVNVVVVVVVLVVQLVVLVVVLVVLCVVCPVNSVPPSVVSVVPNPCPPPVVPVVVVPPD

Radius of gyration: 18.96 Å; chains: 1; bounding box: 42×30×46 Å

Sequence (93 aa):
MPTPYSESFLAKKPTVPPSFEGVDYDDNNALKAAQDAIIREQWVKVMMARLVREEMGKCYHREGVNHLEKCGKLRGELPFSRQFSCDCSSEQH